Protein AF-A0A239DWB1-F1 (afdb_monomer_lite)

Foldseek 3Di:
DVVVVVVVVVVVVVVVVVVVVVVVVVVVVVVVVVVVVVVVVVVVVVVQQAAADDPVLLVVLLVVLVVLVVVVVDDPVLSVVLNVQSVPDRGNNSSVVSCVVSPDPDDD

Sequence (108 aa):
MIEVLIVSGLLAAAVITVLVIIVRRLNTTSRRRAVATSDRDQAAFEQWLDLQPTDAERQLALGELDEIFTSGRIGQPEHTERVSMIMEARTNRETQQALEELRSPDEV

InterPro domains:
  IPR012551 DUF1707 SHOCT-like domain [PF08044] (54-102)

Structure (mmCIF, N/CA/C/O backbone):
data_AF-A0A239DWB1-F1
#
_entry.id   AF-A0A239DWB1-F1
#
loop_
_atom_site.group_PDB
_atom_site.id
_atom_site.type_symbol
_atom_site.label_atom_id
_atom_site.label_alt_id
_atom_site.label_comp_id
_atom_site.label_asym_id
_atom_site.label_entity_id
_atom_site.label_seq_id
_atom_site.pdbx_PDB_ins_code
_atom_site.Cartn_x
_atom_site.Cartn_y
_atom_site.Cartn_z
_atom_site.occupancy
_atom_site.B_iso_or_equiv
_atom_site.auth_seq_id
_atom_site.auth_comp_id
_atom_site.auth_asym_id
_atom_site.auth_atom_id
_atom_site.pdbx_PDB_model_num
ATOM 1 N N . MET A 1 1 ? 34.407 -22.502 -58.357 1.00 63.03 1 MET A N 1
ATOM 2 C CA . MET A 1 1 ? 33.250 -22.990 -57.564 1.00 63.03 1 MET A CA 1
ATOM 3 C C . MET A 1 1 ? 33.531 -23.016 -56.062 1.00 63.03 1 MET A C 1
ATOM 5 O O . MET A 1 1 ? 32.742 -22.440 -55.331 1.00 63.03 1 MET A O 1
ATOM 9 N N . ILE A 1 2 ? 34.636 -23.616 -55.595 1.00 71.19 2 ILE A N 1
ATOM 10 C CA . ILE A 1 2 ? 34.970 -23.724 -54.156 1.00 71.19 2 ILE A CA 1
ATOM 11 C C . ILE A 1 2 ? 35.170 -22.351 -53.481 1.00 71.19 2 ILE A C 1
ATOM 13 O O . ILE A 1 2 ? 34.623 -22.112 -52.411 1.00 71.19 2 ILE A O 1
ATOM 17 N N . GLU A 1 3 ? 35.870 -21.419 -54.131 1.00 68.75 3 GL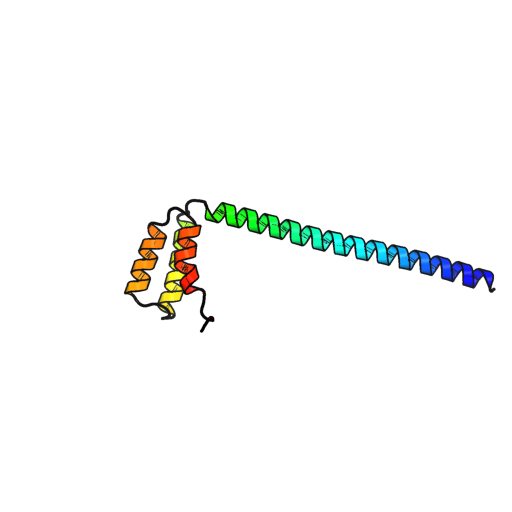U A N 1
ATOM 18 C CA . GLU A 1 3 ? 36.100 -20.055 -53.613 1.00 68.75 3 GLU A CA 1
ATOM 19 C C . GLU A 1 3 ? 34.805 -19.281 -53.322 1.00 68.75 3 GLU A C 1
ATOM 21 O O . GLU A 1 3 ? 34.674 -18.651 -52.278 1.00 68.75 3 GLU A O 1
ATOM 26 N N . VAL A 1 4 ? 33.814 -19.379 -54.213 1.00 73.75 4 VAL A N 1
ATOM 27 C CA . VAL A 1 4 ? 32.524 -18.684 -54.066 1.00 73.75 4 VAL A CA 1
ATOM 28 C C . VAL A 1 4 ? 31.746 -19.225 -52.862 1.00 73.75 4 VAL A C 1
ATOM 30 O O . VAL A 1 4 ? 31.139 -18.455 -52.118 1.00 73.75 4 VAL A O 1
ATOM 33 N N . LEU A 1 5 ? 31.814 -20.539 -52.620 1.00 72.69 5 LEU A N 1
ATOM 34 C CA . LEU A 1 5 ? 31.180 -21.175 -51.463 1.00 72.69 5 LEU A CA 1
ATOM 35 C C . LEU A 1 5 ? 31.835 -20.729 -50.148 1.00 72.69 5 LEU A C 1
ATOM 37 O O . LEU A 1 5 ? 31.126 -20.378 -49.208 1.00 72.69 5 LEU A O 1
ATOM 41 N N . ILE A 1 6 ? 33.168 -20.652 -50.100 1.00 74.50 6 ILE A N 1
ATOM 42 C CA . ILE A 1 6 ? 33.909 -20.196 -48.911 1.00 74.50 6 ILE A CA 1
ATOM 43 C C . ILE A 1 6 ? 33.580 -18.733 -48.587 1.00 74.50 6 ILE A C 1
ATOM 45 O O . ILE A 1 6 ? 33.271 -18.410 -47.439 1.00 74.50 6 ILE A O 1
ATOM 49 N N . VAL A 1 7 ? 33.585 -17.857 -49.596 1.00 74.25 7 VAL A N 1
ATOM 50 C CA . VAL A 1 7 ? 33.267 -16.432 -49.416 1.00 74.25 7 VAL A CA 1
ATOM 51 C C . VAL A 1 7 ? 31.822 -16.249 -48.945 1.00 74.25 7 VAL A C 1
ATOM 53 O O . VAL A 1 7 ? 31.587 -15.500 -47.999 1.00 74.25 7 VAL A O 1
ATOM 56 N N . SER A 1 8 ? 30.858 -16.976 -49.522 1.00 74.19 8 SER A N 1
ATOM 57 C CA . SER A 1 8 ? 29.456 -16.918 -49.077 1.00 74.19 8 SER A CA 1
ATOM 58 C C . SER A 1 8 ? 29.257 -17.417 -47.639 1.00 74.19 8 SER A C 1
ATOM 60 O O . SER A 1 8 ? 28.503 -16.808 -46.878 1.00 74.19 8 SER A O 1
ATOM 62 N N . GLY A 1 9 ? 29.977 -18.471 -47.234 1.00 75.25 9 GLY A N 1
ATOM 63 C CA . GLY A 1 9 ? 29.918 -19.021 -45.880 1.00 75.25 9 GLY A CA 1
ATOM 64 C C . GLY A 1 9 ? 30.483 -18.060 -44.833 1.00 75.25 9 GLY A C 1
ATOM 65 O O . GLY A 1 9 ? 29.871 -17.860 -43.784 1.00 75.25 9 GLY A O 1
ATOM 66 N N . LEU A 1 10 ? 31.607 -17.404 -45.139 1.00 80.50 10 LEU A N 1
ATOM 67 C CA . LEU A 1 10 ? 32.202 -16.376 -44.277 1.00 80.50 10 LEU A CA 1
ATOM 68 C C . LEU A 1 10 ? 31.285 -15.159 -44.117 1.00 80.50 10 LEU A C 1
ATOM 70 O O . LEU A 1 10 ? 31.128 -14.644 -43.009 1.00 80.50 10 LEU A O 1
ATOM 74 N N . LEU A 1 11 ? 30.639 -14.729 -45.202 1.00 80.69 11 LEU A N 1
ATOM 75 C CA . LEU A 1 11 ? 29.723 -13.590 -45.185 1.00 80.69 11 LEU A CA 1
ATOM 76 C C . LEU A 1 11 ? 28.470 -13.902 -44.351 1.00 80.69 11 LEU A C 1
ATOM 78 O O . LEU A 1 11 ? 28.068 -13.093 -43.516 1.00 80.69 11 LEU A O 1
ATOM 82 N N . ALA A 1 12 ? 27.913 -15.110 -44.486 1.00 76.31 12 ALA A N 1
ATOM 83 C CA . ALA A 1 12 ? 26.798 -15.571 -43.661 1.00 76.31 12 ALA A CA 1
ATOM 84 C C . ALA A 1 12 ? 27.170 -15.659 -42.167 1.00 76.31 12 ALA A C 1
ATOM 86 O O . ALA A 1 12 ? 26.419 -15.183 -41.314 1.00 76.31 12 ALA A O 1
ATOM 87 N N . ALA A 1 13 ? 28.349 -16.197 -41.836 1.00 78.62 13 ALA A N 1
ATOM 88 C CA . ALA A 1 13 ? 28.825 -16.289 -40.455 1.00 78.62 13 ALA A CA 1
ATOM 89 C C . ALA A 1 13 ? 29.028 -14.905 -39.806 1.00 78.62 13 ALA A C 1
ATOM 91 O O . ALA A 1 13 ? 28.670 -14.703 -38.641 1.00 78.62 13 ALA A O 1
ATOM 92 N N . ALA A 1 14 ? 29.542 -13.930 -40.563 1.00 81.00 14 ALA A N 1
ATOM 93 C CA . ALA A 1 14 ? 29.700 -12.554 -40.098 1.00 81.00 14 ALA A CA 1
ATOM 94 C C . ALA A 1 14 ? 28.343 -11.896 -39.790 1.00 81.00 14 ALA A C 1
ATOM 96 O O . ALA A 1 14 ? 28.174 -11.292 -38.729 1.00 81.00 14 ALA A O 1
ATOM 97 N N . VAL A 1 15 ? 27.352 -12.076 -40.669 1.00 81.12 15 VAL A N 1
ATOM 98 C CA . VAL A 1 15 ? 25.990 -11.543 -40.488 1.00 81.12 15 VAL A CA 1
ATOM 99 C C . VAL A 1 15 ? 25.318 -12.143 -39.249 1.00 81.12 15 VAL A C 1
ATOM 101 O O . VAL A 1 15 ? 24.772 -11.406 -38.426 1.00 81.12 15 VAL A O 1
ATOM 104 N N . ILE A 1 16 ? 25.409 -13.465 -39.066 1.00 79.69 16 ILE A N 1
ATOM 105 C CA . ILE A 1 16 ? 24.852 -14.161 -37.894 1.00 79.69 16 ILE A CA 1
ATOM 106 C C . ILE A 1 16 ? 25.511 -13.660 -36.603 1.00 79.69 16 ILE A C 1
ATOM 108 O O . ILE A 1 16 ? 24.821 -13.372 -35.625 1.00 79.69 16 ILE A O 1
ATOM 112 N N . THR A 1 17 ? 26.834 -13.491 -36.599 1.00 83.38 17 THR A N 1
ATOM 113 C CA . THR A 1 17 ? 27.574 -13.003 -35.425 1.00 83.38 17 THR A CA 1
ATOM 114 C C . THR A 1 17 ? 27.136 -11.592 -35.028 1.00 83.38 17 THR A C 1
ATOM 116 O O . THR A 1 17 ? 26.888 -11.322 -33.851 1.00 83.38 17 THR A O 1
ATOM 119 N N . VAL A 1 18 ? 26.971 -10.697 -36.006 1.00 81.81 18 VAL A N 1
ATOM 120 C CA . VAL A 1 18 ? 26.485 -9.328 -35.775 1.00 81.81 18 VAL A CA 1
ATOM 121 C C . VAL A 1 18 ? 25.058 -9.336 -35.219 1.00 81.81 18 VAL A C 1
ATOM 123 O O . VAL A 1 18 ? 24.785 -8.642 -34.238 1.00 81.81 18 VAL A O 1
ATOM 126 N N . LEU A 1 19 ? 24.166 -10.165 -35.770 1.00 77.19 19 LEU A N 1
ATOM 127 C CA . LEU A 1 19 ? 22.799 -10.337 -35.265 1.00 77.19 19 LEU A CA 1
ATOM 128 C C . LEU A 1 19 ? 22.779 -10.809 -33.807 1.00 77.19 19 LEU A C 1
ATOM 130 O O . LEU A 1 19 ? 22.073 -10.224 -32.986 1.00 77.19 19 LEU A O 1
ATOM 134 N N . VAL A 1 20 ? 23.590 -11.810 -33.454 1.00 77.50 20 VAL A N 1
ATOM 135 C CA . VAL A 1 20 ? 23.685 -12.320 -32.076 1.00 77.50 20 VAL A CA 1
ATOM 136 C C . VAL A 1 20 ? 24.163 -11.233 -31.111 1.00 77.50 20 VAL A C 1
ATOM 138 O O . VAL A 1 20 ? 23.600 -11.086 -30.025 1.00 77.50 20 VAL A O 1
ATOM 141 N N . ILE A 1 21 ? 25.162 -10.433 -31.496 1.00 77.38 21 ILE A N 1
ATOM 142 C CA . ILE A 1 21 ? 25.657 -9.321 -30.671 1.00 77.38 21 ILE A CA 1
ATOM 143 C C . ILE A 1 21 ? 24.563 -8.266 -30.470 1.00 77.38 21 ILE A C 1
ATOM 145 O O . ILE A 1 21 ? 24.360 -7.811 -29.342 1.00 77.38 21 ILE A O 1
ATOM 149 N N . ILE A 1 22 ? 23.835 -7.901 -31.529 1.00 71.88 22 ILE A N 1
ATOM 150 C CA . ILE A 1 22 ? 22.736 -6.929 -31.456 1.00 71.88 22 ILE A CA 1
ATOM 151 C C . ILE A 1 22 ? 21.631 -7.443 -30.531 1.00 71.88 22 ILE A C 1
ATOM 153 O O . ILE A 1 22 ? 21.240 -6.729 -29.610 1.00 71.88 22 ILE A O 1
ATOM 157 N N . VAL A 1 23 ? 21.182 -8.689 -30.703 1.00 69.62 23 VAL A N 1
ATOM 158 C CA . VAL A 1 23 ? 20.142 -9.304 -29.859 1.00 69.62 23 VAL A CA 1
ATOM 159 C C . VAL A 1 23 ? 20.585 -9.367 -28.399 1.00 69.62 23 VAL A C 1
ATOM 161 O O . VAL A 1 23 ? 19.830 -8.985 -27.504 1.00 69.62 23 VAL A O 1
ATOM 164 N N . ARG A 1 24 ? 21.829 -9.781 -28.131 1.00 67.75 24 ARG A N 1
ATOM 165 C CA . ARG A 1 24 ? 22.367 -9.853 -26.766 1.00 67.75 24 ARG A CA 1
ATOM 166 C C . ARG A 1 24 ? 22.453 -8.467 -26.130 1.00 67.75 24 ARG A C 1
ATOM 168 O O . ARG A 1 24 ? 22.091 -8.304 -24.965 1.00 67.75 24 ARG A O 1
ATOM 175 N N . ARG A 1 25 ? 22.875 -7.454 -26.892 1.00 62.12 25 ARG A N 1
ATOM 176 C CA . ARG A 1 25 ? 22.941 -6.061 -26.434 1.00 62.12 25 ARG A CA 1
ATOM 177 C C . ARG A 1 25 ? 21.549 -5.507 -26.143 1.00 62.12 25 ARG A C 1
ATOM 179 O O . ARG A 1 25 ? 21.355 -4.958 -25.065 1.00 62.12 25 A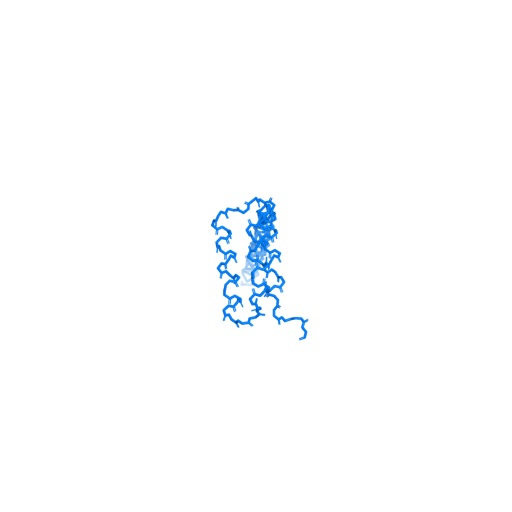RG A O 1
ATOM 186 N N . LEU A 1 26 ? 20.585 -5.723 -27.038 1.00 63.00 26 LEU A N 1
ATOM 187 C CA . LEU A 1 26 ? 19.190 -5.321 -26.849 1.00 63.00 26 LEU A CA 1
ATOM 188 C C . LEU A 1 26 ? 18.581 -5.973 -25.605 1.00 63.00 26 LEU A C 1
ATOM 190 O O . LEU A 1 26 ? 18.046 -5.261 -24.764 1.00 63.00 26 LEU A O 1
ATOM 194 N N . ASN A 1 27 ? 18.741 -7.287 -25.424 1.00 62.53 27 ASN A N 1
ATOM 195 C CA . ASN A 1 27 ? 18.224 -7.994 -24.250 1.00 62.53 27 ASN A CA 1
ATOM 196 C C . ASN A 1 27 ? 18.846 -7.467 -22.940 1.00 62.53 27 ASN A C 1
ATOM 198 O O . ASN A 1 27 ? 18.154 -7.223 -21.953 1.00 62.53 27 ASN A O 1
ATOM 202 N N . THR A 1 28 ? 20.154 -7.195 -22.947 1.00 61.62 28 THR A N 1
ATOM 203 C CA . THR A 1 28 ? 20.850 -6.621 -21.783 1.00 61.62 28 THR A CA 1
ATOM 204 C C . THR A 1 28 ? 20.365 -5.201 -21.479 1.00 61.62 28 THR A C 1
ATOM 206 O O . THR A 1 28 ? 20.167 -4.851 -20.317 1.00 61.62 28 THR A O 1
ATOM 209 N N . THR A 1 29 ? 20.146 -4.373 -22.503 1.00 60.53 29 THR A N 1
ATOM 210 C CA . THR A 1 29 ? 19.613 -3.014 -22.346 1.00 60.53 29 THR A CA 1
ATOM 211 C C . THR A 1 29 ? 18.167 -3.024 -21.857 1.00 60.53 29 THR A C 1
ATOM 213 O O . THR A 1 29 ? 17.848 -2.255 -20.954 1.00 60.53 29 THR A O 1
ATOM 216 N N . SER A 1 30 ? 17.312 -3.903 -22.383 1.00 56.34 30 SER A N 1
ATOM 217 C CA . SER A 1 30 ? 15.926 -4.063 -21.928 1.00 56.34 30 SER A CA 1
ATOM 218 C C . SER A 1 30 ? 15.863 -4.511 -20.473 1.00 56.34 30 SER A C 1
ATOM 220 O O . SER A 1 30 ? 15.150 -3.902 -19.682 1.00 56.34 30 SER A O 1
ATOM 222 N N . ARG A 1 31 ? 16.682 -5.496 -20.082 1.00 58.69 31 ARG A N 1
ATOM 223 C CA . ARG A 1 31 ? 16.760 -5.954 -18.690 1.00 58.69 31 ARG A CA 1
ATOM 224 C C . ARG A 1 31 ? 17.260 -4.856 -17.753 1.00 58.69 31 ARG A C 1
ATOM 226 O O . ARG A 1 31 ? 16.685 -4.660 -16.693 1.00 58.69 31 ARG A O 1
ATOM 233 N N . ARG A 1 32 ? 18.286 -4.095 -18.151 1.00 55.81 32 ARG A N 1
ATOM 234 C CA . ARG A 1 32 ? 18.775 -2.949 -17.361 1.00 55.81 32 ARG A CA 1
ATOM 235 C C . ARG A 1 32 ? 17.737 -1.838 -17.239 1.00 55.81 32 ARG A C 1
ATOM 237 O O . ARG A 1 32 ? 17.651 -1.229 -16.184 1.00 55.81 32 ARG A O 1
ATOM 244 N N . ARG A 1 33 ? 16.959 -1.573 -18.293 1.00 52.97 33 ARG A N 1
ATOM 245 C CA . ARG A 1 33 ? 15.855 -0.604 -18.239 1.00 52.97 33 ARG A CA 1
ATOM 246 C C . ARG A 1 33 ? 14.753 -1.069 -17.296 1.00 52.97 33 ARG A C 1
ATOM 248 O O . ARG A 1 33 ? 14.339 -0.266 -16.480 1.00 52.97 33 ARG A O 1
ATOM 255 N N . ALA A 1 34 ? 14.351 -2.338 -17.370 1.00 57.03 34 ALA A N 1
ATOM 256 C CA . ALA A 1 34 ? 13.338 -2.909 -16.484 1.00 57.03 34 ALA A CA 1
ATOM 257 C C . ALA A 1 34 ? 13.767 -2.886 -15.004 1.00 57.03 34 ALA A C 1
ATOM 259 O O . ALA A 1 34 ? 12.970 -2.549 -14.138 1.00 57.03 34 ALA A O 1
ATOM 260 N N . VAL A 1 35 ? 15.039 -3.183 -14.716 1.00 62.34 35 VAL A N 1
ATOM 261 C CA . VAL A 1 35 ? 15.588 -3.063 -13.353 1.00 62.34 35 VAL A CA 1
ATOM 262 C C . VAL A 1 35 ? 15.619 -1.597 -12.912 1.00 62.34 35 VAL A C 1
ATOM 264 O O . VAL A 1 35 ? 15.124 -1.274 -11.845 1.00 62.34 35 VAL A O 1
ATOM 267 N N . ALA A 1 36 ? 16.098 -0.683 -13.760 1.00 58.72 36 ALA A N 1
ATOM 268 C CA . ALA A 1 36 ? 16.166 0.737 -13.418 1.00 58.72 36 ALA A CA 1
ATOM 269 C C . ALA A 1 36 ? 14.789 1.406 -13.241 1.00 58.72 36 ALA A C 1
ATOM 271 O O . ALA A 1 36 ? 14.690 2.393 -12.515 1.00 58.72 36 ALA A O 1
ATOM 272 N N . THR A 1 37 ? 13.740 0.926 -13.919 1.00 65.62 37 THR A N 1
ATOM 273 C CA . THR A 1 37 ? 12.362 1.369 -13.656 1.00 65.62 37 THR A CA 1
ATOM 274 C C . THR A 1 37 ? 11.866 0.802 -12.335 1.00 65.62 37 THR A C 1
ATOM 276 O O . THR A 1 37 ? 11.409 1.577 -11.509 1.00 65.62 37 THR A O 1
ATOM 279 N N . SER A 1 38 ? 12.086 -0.491 -12.077 1.00 64.69 38 SER A N 1
ATOM 280 C CA . SER A 1 38 ? 11.721 -1.127 -10.805 1.00 64.69 38 SER A CA 1
ATOM 281 C C . SER A 1 38 ? 12.376 -0.447 -9.598 1.00 64.69 38 SER A C 1
ATOM 283 O O . SER A 1 38 ? 11.706 -0.211 -8.601 1.00 64.69 38 SER A O 1
ATOM 285 N N . ASP A 1 39 ? 13.659 -0.086 -9.691 1.00 71.50 39 ASP A N 1
ATOM 286 C CA . ASP A 1 39 ? 14.378 0.600 -8.610 1.00 71.50 39 ASP A CA 1
ATOM 287 C C . ASP A 1 39 ? 13.821 2.011 -8.357 1.00 71.50 39 ASP A C 1
ATOM 289 O O . ASP A 1 39 ? 13.764 2.469 -7.216 1.00 71.50 39 ASP A O 1
ATOM 293 N N . ARG A 1 40 ? 13.397 2.717 -9.415 1.00 70.12 40 ARG A N 1
ATOM 294 C CA . ARG A 1 40 ? 12.759 4.036 -9.281 1.00 70.12 40 ARG A CA 1
ATOM 295 C C . ARG A 1 40 ? 11.361 3.939 -8.701 1.00 70.12 40 ARG A C 1
ATOM 297 O O . ARG A 1 40 ? 11.016 4.774 -7.874 1.00 70.12 40 ARG A O 1
ATOM 304 N N . ASP A 1 41 ? 10.586 2.955 -9.134 1.00 75.81 41 ASP A N 1
ATOM 305 C CA . ASP A 1 41 ? 9.226 2.740 -8.651 1.00 75.81 41 ASP A CA 1
ATOM 306 C C . ASP A 1 41 ? 9.257 2.345 -7.167 1.00 75.81 41 ASP A C 1
ATOM 308 O O . ASP A 1 41 ? 8.504 2.902 -6.372 1.00 75.81 41 ASP A O 1
ATOM 312 N N . GLN A 1 42 ? 10.218 1.501 -6.766 1.00 80.12 42 GLN A N 1
ATOM 313 C CA . GLN A 1 42 ? 10.469 1.187 -5.359 1.00 80.12 42 GLN A CA 1
ATOM 314 C C . GLN A 1 42 ? 10.855 2.439 -4.562 1.00 80.12 42 GLN A C 1
ATOM 316 O O . GLN A 1 42 ? 10.287 2.693 -3.507 1.00 80.12 42 GLN A O 1
ATOM 321 N N . ALA A 1 43 ? 11.789 3.254 -5.061 1.00 80.19 43 ALA A N 1
ATOM 322 C CA . ALA A 1 43 ? 12.204 4.470 -4.362 1.00 80.19 43 ALA A CA 1
ATOM 323 C C . ALA A 1 43 ? 11.064 5.497 -4.227 1.00 80.19 43 ALA A C 1
ATOM 325 O O . ALA A 1 43 ? 10.940 6.150 -3.193 1.00 80.19 43 ALA A O 1
ATOM 326 N N . ALA A 1 44 ? 10.222 5.633 -5.255 1.00 80.44 44 ALA A N 1
ATOM 327 C CA . ALA A 1 44 ? 9.044 6.493 -5.213 1.00 80.44 44 ALA A CA 1
ATOM 328 C C . ALA A 1 44 ? 7.999 5.977 -4.211 1.00 80.44 44 ALA A C 1
ATOM 330 O O . ALA A 1 44 ? 7.395 6.777 -3.500 1.00 80.44 44 ALA A O 1
ATOM 331 N N . PHE A 1 45 ? 7.819 4.656 -4.120 1.00 82.94 45 PHE A N 1
ATOM 332 C CA . PHE A 1 45 ? 6.941 4.034 -3.133 1.00 82.94 45 PHE A CA 1
ATOM 333 C C . PHE A 1 45 ? 7.446 4.239 -1.700 1.00 82.94 45 PHE A C 1
ATOM 335 O O . PHE A 1 45 ? 6.685 4.687 -0.848 1.00 82.94 45 PHE A O 1
ATOM 342 N N . GLU A 1 46 ? 8.736 4.010 -1.442 1.00 86.31 46 GLU A N 1
ATOM 343 C CA . GLU A 1 46 ? 9.349 4.280 -0.132 1.00 86.31 46 GLU A CA 1
ATOM 344 C C . GLU A 1 46 ? 9.179 5.745 0.278 1.00 86.31 46 GLU A C 1
ATOM 346 O O . GLU A 1 46 ? 8.812 6.044 1.412 1.00 86.31 46 GLU A O 1
ATOM 351 N N . GLN A 1 47 ? 9.371 6.670 -0.666 1.00 87.12 47 GLN A N 1
ATOM 352 C CA . GLN A 1 47 ? 9.142 8.086 -0.411 1.00 87.12 47 GLN A CA 1
ATOM 353 C C . GLN A 1 47 ? 7.670 8.380 -0.101 1.00 87.12 47 GLN A C 1
ATOM 355 O O . GLN A 1 47 ? 7.386 9.175 0.789 1.00 87.12 47 GLN A O 1
ATOM 360 N N . TRP A 1 48 ? 6.735 7.755 -0.819 1.00 90.56 48 TRP A N 1
ATOM 361 C CA . TRP A 1 48 ? 5.299 7.898 -0.581 1.00 90.56 48 TRP A CA 1
ATOM 362 C C . TRP A 1 48 ? 4.874 7.381 0.801 1.00 90.56 48 TRP A C 1
ATOM 364 O O . TRP A 1 48 ? 4.033 8.013 1.444 1.00 90.56 48 TRP A O 1
ATOM 374 N N . LEU A 1 49 ? 5.492 6.300 1.291 1.00 89.69 49 LEU A N 1
ATOM 375 C CA . LEU A 1 49 ? 5.240 5.743 2.625 1.00 89.69 49 LEU A CA 1
ATOM 376 C C . LEU A 1 49 ? 5.536 6.743 3.752 1.00 89.69 49 LEU A C 1
ATOM 378 O O . LEU A 1 49 ? 4.856 6.719 4.776 1.00 89.69 49 LEU A O 1
ATOM 382 N N . ASP A 1 50 ? 6.518 7.625 3.566 1.00 91.69 50 ASP A N 1
ATOM 383 C CA . ASP A 1 50 ? 6.889 8.659 4.542 1.00 91.69 50 ASP A CA 1
ATOM 384 C C . ASP A 1 50 ? 5.971 9.893 4.516 1.00 91.69 50 ASP A C 1
ATOM 386 O O . ASP A 1 50 ? 6.034 10.733 5.418 1.00 91.69 50 ASP A O 1
ATOM 390 N N . LEU A 1 51 ? 5.127 10.037 3.491 1.00 89.56 51 LEU A N 1
ATOM 391 C CA . LEU A 1 51 ? 4.223 11.178 3.359 1.00 89.56 51 LEU A CA 1
ATOM 392 C C . LEU A 1 51 ? 2.989 11.024 4.247 1.00 89.56 51 LEU A C 1
ATOM 394 O O . LEU A 1 51 ? 2.550 9.914 4.548 1.00 89.56 51 LEU A O 1
ATOM 398 N N . GLN A 1 52 ? 2.402 12.162 4.628 1.00 92.94 52 GLN A N 1
ATOM 399 C CA . GLN A 1 52 ? 1.092 12.171 5.273 1.00 92.94 52 GLN A CA 1
ATOM 400 C C . GLN A 1 52 ? 0.028 11.620 4.319 1.00 92.94 52 GLN A C 1
ATOM 402 O O . GLN A 1 52 ? -0.015 12.061 3.166 1.00 92.94 52 GLN A O 1
ATOM 407 N N . PRO A 1 53 ? -0.855 10.730 4.804 1.00 90.25 53 PRO A N 1
ATOM 408 C CA . PRO A 1 53 ? -1.941 10.214 4.000 1.00 90.25 53 PRO A CA 1
ATOM 409 C C . PRO A 1 53 ? -2.926 11.338 3.691 1.00 90.25 53 PRO A C 1
ATOM 411 O O . PRO A 1 53 ? -3.386 12.078 4.569 1.00 90.25 53 PRO A O 1
ATOM 414 N N . THR A 1 54 ? -3.259 11.456 2.418 1.00 90.69 54 THR A N 1
ATOM 415 C CA . THR A 1 54 ? -4.364 12.270 1.930 1.00 90.69 54 THR A CA 1
ATOM 416 C C . THR A 1 54 ? -5.698 11.653 2.346 1.00 90.69 54 THR A C 1
ATOM 418 O O . THR A 1 54 ? -5.799 10.459 2.636 1.00 90.69 54 THR A O 1
ATOM 421 N N . ASP A 1 55 ? -6.769 12.445 2.325 1.00 92.00 55 ASP A N 1
ATOM 422 C CA . ASP A 1 55 ? -8.106 11.927 2.638 1.00 92.00 55 ASP A CA 1
ATOM 423 C C . ASP A 1 55 ? -8.546 10.824 1.666 1.00 92.00 55 ASP A C 1
ATOM 425 O O . ASP A 1 55 ? -9.240 9.892 2.066 1.00 92.00 55 ASP A O 1
ATOM 429 N N . ALA A 1 56 ? -8.097 10.884 0.408 1.00 89.88 56 ALA A N 1
ATOM 430 C CA . ALA A 1 56 ? -8.346 9.837 -0.578 1.00 89.88 56 ALA A CA 1
ATOM 431 C C . ALA A 1 56 ? -7.639 8.522 -0.209 1.00 89.88 56 ALA A C 1
ATOM 433 O O . ALA A 1 56 ? -8.246 7.458 -0.285 1.00 89.88 56 ALA A O 1
ATOM 434 N N . GLU A 1 57 ? -6.384 8.583 0.239 1.00 89.31 57 GLU A N 1
ATOM 435 C CA . GLU A 1 57 ? -5.628 7.401 0.680 1.00 89.31 57 GLU A CA 1
ATOM 436 C C . GLU A 1 57 ? -6.226 6.789 1.948 1.00 89.31 57 GLU A C 1
ATOM 438 O O . GLU A 1 57 ? -6.363 5.569 2.030 1.00 89.31 57 GLU A O 1
ATOM 443 N N . ARG A 1 58 ? -6.676 7.622 2.896 1.00 89.44 58 ARG A N 1
ATOM 444 C CA . ARG A 1 58 ? -7.418 7.145 4.074 1.00 89.44 58 ARG A CA 1
ATOM 445 C C . ARG A 1 58 ? -8.709 6.438 3.676 1.00 89.44 58 ARG A C 1
ATOM 447 O O . ARG A 1 58 ? -8.997 5.369 4.199 1.00 89.44 58 ARG A O 1
ATOM 454 N N . GLN A 1 59 ? -9.478 7.004 2.746 1.00 92.38 59 GLN A N 1
ATOM 455 C CA . GLN A 1 59 ? -10.715 6.381 2.267 1.00 92.38 59 GLN A CA 1
ATOM 456 C C . GLN A 1 59 ? -10.459 5.050 1.560 1.00 92.38 59 GLN A C 1
ATOM 458 O O . GLN A 1 59 ? -11.210 4.104 1.779 1.00 92.38 59 GLN A O 1
ATOM 463 N N . LEU A 1 60 ? -9.397 4.958 0.755 1.00 91.81 60 LEU A N 1
ATOM 464 C CA . LEU A 1 60 ? -8.995 3.700 0.125 1.00 91.81 60 LEU A CA 1
ATOM 465 C C . LEU A 1 60 ? -8.649 2.641 1.177 1.00 91.81 60 LEU A C 1
ATOM 467 O O . LEU A 1 60 ? -9.155 1.525 1.102 1.00 91.81 60 LEU A O 1
ATOM 471 N N . ALA A 1 61 ? -7.857 3.007 2.187 1.00 90.44 61 ALA A N 1
ATOM 472 C CA . ALA A 1 61 ? -7.484 2.103 3.270 1.00 90.44 61 ALA A CA 1
ATOM 473 C C . ALA A 1 61 ? -8.693 1.647 4.107 1.00 90.44 61 ALA A C 1
ATOM 475 O O . ALA A 1 61 ? -8.796 0.475 4.457 1.00 90.44 61 ALA A O 1
ATOM 476 N N . LEU A 1 62 ? -9.632 2.552 4.399 1.00 92.94 62 LEU A N 1
ATOM 477 C CA . LEU A 1 62 ? -10.877 2.212 5.091 1.00 92.94 62 LEU A CA 1
ATOM 478 C C . LEU A 1 62 ? -11.776 1.302 4.248 1.00 92.94 62 LEU A C 1
ATOM 480 O O . LEU A 1 62 ? -12.393 0.397 4.797 1.00 92.94 62 LEU A O 1
ATOM 484 N N . GLY A 1 63 ? -11.844 1.521 2.933 1.00 92.81 63 GLY A N 1
ATOM 485 C CA . GLY A 1 63 ? -12.602 0.656 2.028 1.00 92.81 63 GLY A CA 1
ATOM 486 C C . GLY A 1 63 ? -12.053 -0.770 2.000 1.00 92.81 63 GLY A C 1
ATOM 487 O O . GLY A 1 63 ? -12.818 -1.727 2.058 1.00 92.81 63 GLY A O 1
ATOM 488 N N . GLU A 1 64 ? -10.729 -0.914 1.987 1.00 92.75 64 GLU A N 1
ATOM 489 C CA . GLU A 1 64 ? -10.082 -2.223 2.080 1.00 92.75 64 GLU A CA 1
ATOM 490 C C . GLU A 1 64 ? -10.310 -2.887 3.446 1.00 92.75 64 GLU A C 1
ATOM 492 O O . GLU A 1 64 ? -10.618 -4.076 3.522 1.00 92.75 64 GLU A O 1
ATOM 497 N N . LEU A 1 65 ? -10.218 -2.120 4.535 1.00 93.19 65 LEU A N 1
ATOM 498 C CA . LEU A 1 65 ? -10.517 -2.621 5.875 1.00 93.19 65 LEU A CA 1
ATOM 499 C C . LEU A 1 65 ? -11.969 -3.118 5.992 1.00 93.19 65 LEU A C 1
ATOM 501 O O . LEU A 1 65 ? -12.213 -4.161 6.603 1.00 93.19 65 LEU A O 1
ATOM 505 N N . ASP A 1 66 ? -12.921 -2.404 5.389 1.00 94.12 66 ASP A N 1
ATOM 506 C CA . ASP A 1 66 ? -14.334 -2.792 5.368 1.00 94.12 66 ASP A CA 1
ATOM 507 C C . ASP A 1 66 ? -14.555 -4.074 4.546 1.00 94.12 66 ASP A C 1
ATOM 509 O O . ASP A 1 66 ? -15.323 -4.948 4.945 1.00 94.12 66 ASP A O 1
ATOM 513 N N . GLU A 1 67 ? -13.819 -4.273 3.449 1.00 92.69 67 GLU A N 1
ATOM 514 C CA . GLU A 1 67 ? -13.825 -5.538 2.698 1.00 92.69 67 GLU A CA 1
ATOM 515 C C . GLU A 1 67 ? -13.314 -6.717 3.556 1.00 92.69 67 GLU A C 1
ATOM 517 O O . GLU A 1 67 ? -13.901 -7.806 3.588 1.00 92.69 67 GLU A O 1
ATOM 522 N N . ILE A 1 68 ? -12.252 -6.501 4.334 1.00 90.25 68 ILE A N 1
ATOM 523 C CA . ILE A 1 68 ? -11.709 -7.508 5.258 1.00 90.25 68 ILE A CA 1
ATOM 524 C C . ILE A 1 68 ? -12.705 -7.814 6.393 1.00 90.25 68 ILE A C 1
ATOM 526 O O . ILE A 1 68 ? -12.878 -8.972 6.782 1.00 90.25 68 ILE A O 1
ATOM 530 N N . PHE A 1 69 ? -13.398 -6.801 6.907 1.00 91.75 69 PHE A N 1
ATOM 531 C CA . PHE A 1 69 ? -14.421 -6.975 7.936 1.00 91.75 69 PHE A CA 1
ATOM 532 C C . PHE A 1 69 ? -15.665 -7.695 7.407 1.00 91.75 69 PHE A C 1
ATOM 534 O O . PHE A 1 69 ? -16.129 -8.663 8.011 1.00 91.75 69 PHE A O 1
ATOM 541 N N . THR A 1 70 ? -16.179 -7.284 6.250 1.00 92.94 70 THR A N 1
ATOM 542 C CA . THR A 1 70 ? -17.366 -7.887 5.624 1.00 92.94 70 THR A CA 1
ATOM 543 C C . THR A 1 70 ? -17.120 -9.316 5.143 1.00 92.94 70 THR A C 1
ATOM 545 O O . THR A 1 70 ? -18.041 -10.134 5.175 1.00 92.94 70 THR A O 1
ATOM 548 N N . SER A 1 71 ? -15.879 -9.664 4.785 1.00 91.00 71 SER A N 1
ATOM 549 C CA . SER A 1 71 ? -15.469 -11.055 4.538 1.00 91.00 71 SER A CA 1
ATOM 550 C C . SER A 1 71 ? -15.360 -11.907 5.813 1.00 91.00 71 SER A C 1
ATOM 552 O O . SER A 1 71 ? -15.166 -13.119 5.726 1.00 91.00 71 SER A O 1
ATOM 554 N N . GLY A 1 72 ? -15.527 -11.306 6.997 1.00 89.69 72 GLY A N 1
ATOM 555 C CA . GLY A 1 72 ? -15.546 -11.994 8.288 1.00 89.69 72 GLY A CA 1
ATOM 556 C C . GLY A 1 72 ? -14.165 -12.386 8.811 1.00 89.69 72 GLY A C 1
ATOM 557 O O . GLY A 1 72 ? -14.075 -13.197 9.731 1.00 89.69 72 GLY A O 1
ATOM 558 N N . ARG A 1 73 ? -13.088 -11.838 8.233 1.00 87.88 73 ARG A N 1
ATOM 559 C CA . ARG A 1 73 ? -11.705 -12.159 8.627 1.00 87.88 73 ARG A CA 1
ATOM 560 C C . ARG A 1 73 ? -11.308 -11.522 9.957 1.00 87.88 73 ARG A C 1
ATOM 562 O O . ARG A 1 73 ? -10.468 -12.075 10.656 1.00 87.88 73 ARG A O 1
ATOM 569 N N . ILE A 1 74 ? -11.932 -10.397 10.301 1.00 92.19 74 ILE A N 1
ATOM 570 C CA . ILE A 1 74 ? -11.752 -9.696 11.576 1.00 92.19 74 ILE A CA 1
ATOM 571 C C . ILE A 1 74 ? -13.101 -9.444 12.251 1.00 92.19 74 ILE A C 1
ATOM 573 O O . ILE A 1 74 ? -14.142 -9.364 11.598 1.00 92.19 74 ILE A O 1
ATOM 577 N N . GLY A 1 75 ? -13.086 -9.303 13.576 1.00 93.19 75 GLY A N 1
ATOM 578 C CA . GLY A 1 75 ? -14.271 -8.952 14.362 1.00 93.19 75 GLY A CA 1
ATOM 579 C C . GLY A 1 75 ? -14.494 -7.441 14.486 1.00 93.19 75 GLY A C 1
ATOM 580 O O . GLY A 1 75 ? -13.595 -6.639 14.247 1.00 93.19 75 GLY A O 1
ATOM 581 N N . GLN A 1 76 ? -15.682 -7.041 14.956 1.00 95.19 76 GLN A N 1
ATOM 582 C CA . GLN A 1 76 ? -16.033 -5.631 15.198 1.00 95.19 76 GLN A CA 1
ATOM 583 C C . GLN A 1 76 ? -15.036 -4.868 16.100 1.00 95.19 76 GLN A C 1
ATOM 585 O O . GLN A 1 76 ? -14.765 -3.700 15.803 1.00 95.19 76 GLN A O 1
ATOM 590 N N . PRO A 1 77 ? -14.498 -5.453 17.195 1.00 95.06 77 PRO A N 1
ATOM 591 C CA . PRO A 1 77 ? -13.539 -4.747 18.045 1.00 95.06 77 PRO A CA 1
ATOM 592 C C . PRO A 1 77 ? -12.253 -4.399 17.291 1.00 95.06 77 PRO A C 1
ATOM 594 O O . PRO A 1 77 ? -11.837 -3.245 17.305 1.00 95.06 77 PRO A O 1
ATOM 597 N N . GLU A 1 78 ? -11.696 -5.370 16.566 1.00 94.00 78 GLU A N 1
ATOM 598 C CA . GLU A 1 78 ? -10.483 -5.191 15.768 1.00 94.00 78 GLU A CA 1
ATOM 599 C C . GLU A 1 78 ? -10.721 -4.225 14.605 1.00 94.00 78 GLU A C 1
ATOM 601 O O . GLU A 1 78 ? -9.936 -3.306 14.401 1.00 94.00 78 GLU A O 1
ATOM 606 N N . HIS A 1 79 ? -11.853 -4.336 13.905 1.00 94.31 79 HIS A N 1
ATOM 607 C CA . HIS A 1 79 ? -12.229 -3.367 12.875 1.00 94.31 79 HIS A CA 1
ATOM 608 C C . HIS A 1 79 ? -12.243 -1.930 13.424 1.00 94.31 79 HIS A C 1
ATOM 610 O O . HIS A 1 79 ? -11.665 -1.025 12.830 1.00 94.31 79 HIS A O 1
ATOM 616 N N . THR A 1 80 ? -12.852 -1.716 14.594 1.00 95.81 80 THR A N 1
ATOM 617 C CA . THR A 1 80 ? -12.940 -0.384 15.218 1.00 95.81 80 THR A CA 1
ATOM 618 C C . THR A 1 80 ? -11.559 0.161 15.596 1.00 95.81 80 THR A C 1
ATOM 620 O O . THR A 1 80 ? -11.279 1.338 15.369 1.00 95.81 80 THR A O 1
ATOM 623 N N . GLU A 1 81 ? -10.685 -0.688 16.137 1.00 94.94 81 GLU A N 1
ATOM 624 C CA . GLU A 1 81 ? -9.299 -0.335 16.457 1.00 94.94 81 GLU A CA 1
ATOM 625 C C . GLU A 1 81 ? -8.521 0.076 15.201 1.00 94.94 81 GLU A C 1
ATOM 627 O O . GLU A 1 81 ? -7.931 1.158 15.159 1.00 94.94 81 GLU A O 1
ATOM 632 N N . ARG A 1 82 ? -8.595 -0.730 14.137 1.00 92.44 82 ARG A N 1
ATOM 633 C CA . ARG A 1 82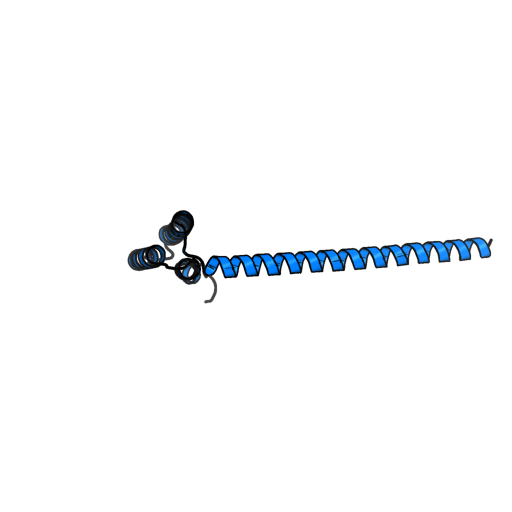 ? -7.905 -0.472 12.866 1.00 92.44 82 ARG A CA 1
ATOM 634 C C . ARG A 1 82 ? -8.413 0.795 12.176 1.00 92.44 82 ARG A C 1
ATOM 636 O O . ARG A 1 82 ? -7.605 1.549 11.638 1.00 92.44 82 ARG A O 1
ATOM 643 N N . VAL A 1 83 ? -9.716 1.091 12.253 1.00 95.56 83 VAL A N 1
ATOM 644 C CA . VAL A 1 83 ? -10.274 2.378 11.793 1.00 95.56 83 VAL A CA 1
ATOM 645 C C . VAL A 1 83 ? -9.618 3.542 12.536 1.00 95.56 83 VAL A C 1
ATOM 647 O O . VAL A 1 83 ? -9.197 4.508 11.901 1.00 95.56 83 VAL A O 1
ATOM 650 N N . SER A 1 84 ? -9.490 3.453 13.864 1.00 95.69 84 SER A N 1
ATOM 651 C CA . SER A 1 84 ? -8.833 4.494 14.667 1.00 95.69 84 SER A CA 1
ATOM 652 C C . SER A 1 84 ? -7.378 4.684 14.243 1.00 95.69 84 SER A C 1
ATOM 654 O O . SER A 1 84 ? -6.949 5.812 14.012 1.00 95.69 84 SER A O 1
ATOM 656 N N . MET A 1 85 ? -6.641 3.585 14.059 1.00 94.00 85 MET A N 1
ATOM 657 C CA . MET A 1 85 ? -5.249 3.621 13.604 1.00 94.00 85 MET A CA 1
ATOM 658 C C . MET A 1 85 ? -5.104 4.301 12.237 1.00 94.00 85 MET A C 1
ATOM 660 O O . MET A 1 85 ? -4.232 5.148 12.071 1.00 94.00 85 MET A O 1
ATOM 664 N N . ILE A 1 86 ? -5.971 3.985 11.267 1.00 93.31 86 ILE A N 1
ATOM 665 C CA . ILE A 1 86 ? -5.945 4.601 9.929 1.00 93.31 86 ILE A CA 1
ATOM 666 C C . ILE A 1 86 ? -6.264 6.101 10.002 1.00 93.31 86 ILE A C 1
ATOM 668 O O . ILE A 1 86 ? -5.627 6.905 9.319 1.00 93.31 86 ILE A O 1
ATOM 672 N N . MET A 1 87 ? -7.235 6.492 10.829 1.00 93.00 87 MET A N 1
ATOM 673 C CA . MET A 1 87 ? -7.645 7.892 10.967 1.00 93.00 87 MET A CA 1
ATOM 674 C C . MET A 1 87 ? -6.597 8.750 11.681 1.00 93.00 87 MET A C 1
ATOM 676 O O . MET A 1 87 ? -6.451 9.930 11.360 1.00 93.00 87 MET A O 1
ATOM 680 N N . GLU A 1 88 ? -5.851 8.165 12.616 1.00 94.56 88 GLU A N 1
ATOM 681 C CA . GLU A 1 88 ? -4.792 8.842 13.372 1.00 94.56 88 GLU A CA 1
ATOM 682 C C . GLU A 1 88 ? -3.405 8.725 12.722 1.00 94.56 88 GLU A C 1
ATOM 684 O O . GLU A 1 88 ? -2.460 9.381 13.173 1.00 94.56 88 GLU A O 1
ATOM 689 N N . ALA A 1 89 ? -3.285 7.941 11.645 1.00 92.69 89 ALA A N 1
ATOM 690 C CA . ALA A 1 89 ? -2.037 7.728 10.931 1.00 92.69 89 ALA A CA 1
ATOM 691 C C . ALA A 1 89 ? -1.437 9.051 10.437 1.00 92.69 89 ALA A C 1
ATOM 693 O O . ALA A 1 89 ? -2.061 9.851 9.724 1.00 92.69 89 ALA A O 1
ATOM 694 N N . ARG A 1 90 ? -0.173 9.259 10.801 1.00 93.50 90 ARG A N 1
ATOM 695 C CA . ARG A 1 90 ? 0.644 10.400 10.384 1.00 93.50 90 ARG A CA 1
ATOM 696 C C . ARG A 1 90 ? 1.371 10.136 9.082 1.00 93.50 90 ARG A C 1
ATOM 698 O O . ARG A 1 90 ? 1.825 11.088 8.457 1.00 93.50 90 ARG A O 1
ATOM 705 N N . THR A 1 91 ? 1.510 8.874 8.691 1.00 93.88 91 THR A N 1
ATOM 706 C CA . THR A 1 91 ? 2.192 8.484 7.459 1.00 93.88 91 THR A CA 1
ATOM 707 C C . THR A 1 91 ? 1.430 7.388 6.728 1.00 93.88 91 THR A C 1
ATOM 709 O O . THR A 1 91 ? 0.741 6.579 7.350 1.00 93.88 91 THR A O 1
ATOM 712 N N . ASN A 1 92 ? 1.584 7.334 5.405 1.00 88.81 92 ASN A N 1
ATOM 713 C CA . ASN A 1 92 ? 1.062 6.239 4.591 1.00 88.81 92 ASN A CA 1
ATOM 714 C C . ASN A 1 92 ? 1.605 4.880 5.055 1.00 88.81 92 ASN A C 1
ATOM 716 O O . ASN A 1 92 ? 0.899 3.877 4.971 1.00 88.81 92 ASN A O 1
ATOM 720 N N . ARG A 1 93 ? 2.824 4.838 5.613 1.00 92.06 93 ARG A N 1
ATOM 721 C CA . ARG A 1 93 ? 3.385 3.634 6.237 1.00 92.06 93 ARG A CA 1
ATOM 722 C C . ARG A 1 93 ? 2.527 3.117 7.384 1.00 92.06 93 ARG A C 1
ATOM 724 O O . ARG A 1 93 ? 2.228 1.931 7.411 1.00 92.06 93 ARG A O 1
ATOM 731 N N . GLU A 1 94 ? 2.134 3.985 8.310 1.00 91.56 94 GLU A N 1
ATOM 732 C CA . GLU A 1 94 ? 1.279 3.606 9.444 1.00 91.56 94 GLU A CA 1
ATOM 733 C C . GLU A 1 94 ? -0.093 3.114 8.959 1.00 91.56 94 GLU A C 1
ATOM 735 O O . GLU A 1 94 ? -0.599 2.103 9.445 1.00 91.56 94 GLU A O 1
ATOM 740 N N . THR A 1 95 ? -0.660 3.769 7.938 1.00 89.81 95 THR A N 1
ATOM 741 C CA . THR A 1 95 ? -1.900 3.321 7.290 1.00 89.81 95 THR A CA 1
ATOM 742 C C . THR A 1 95 ? -1.756 1.925 6.676 1.00 89.81 95 THR A C 1
ATOM 744 O O . THR A 1 95 ? -2.624 1.081 6.881 1.00 89.81 95 THR A O 1
ATOM 747 N N . GLN A 1 96 ? -0.664 1.653 5.953 1.00 89.50 96 GLN A N 1
ATOM 748 C CA . GLN A 1 96 ? -0.418 0.330 5.370 1.00 89.50 96 GLN A CA 1
ATOM 749 C C . GLN A 1 96 ? -0.155 -0.728 6.446 1.00 89.50 96 GLN A C 1
ATOM 751 O O . GLN A 1 96 ? -0.681 -1.826 6.336 1.00 89.50 96 GLN A O 1
ATOM 756 N N . GLN A 1 97 ? 0.575 -0.411 7.520 1.00 89.81 97 GLN A N 1
ATOM 757 C CA . GLN A 1 97 ? 0.815 -1.342 8.632 1.00 89.81 97 GLN A CA 1
ATOM 758 C C . GLN A 1 97 ? -0.481 -1.811 9.301 1.00 89.81 97 GLN A C 1
ATOM 760 O O . GLN A 1 97 ? -0.586 -2.978 9.670 1.00 89.81 97 GLN A O 1
ATOM 765 N N . ALA A 1 98 ? -1.486 -0.936 9.408 1.00 87.88 98 ALA A N 1
ATOM 766 C CA . ALA A 1 98 ? -2.797 -1.318 9.925 1.00 87.88 98 ALA A CA 1
ATOM 767 C C . ALA A 1 98 ? -3.495 -2.389 9.058 1.00 87.88 98 ALA A C 1
ATOM 769 O O . ALA A 1 98 ? -4.328 -3.132 9.569 1.00 87.88 98 ALA A O 1
ATOM 770 N N . LEU A 1 99 ? -3.149 -2.486 7.772 1.00 88.12 99 LEU A N 1
ATOM 771 C CA . LEU A 1 99 ? -3.719 -3.443 6.821 1.00 88.12 99 LEU A CA 1
ATOM 772 C C . LEU A 1 99 ? -2.804 -4.644 6.548 1.00 88.12 99 LEU A C 1
ATOM 774 O O . LEU A 1 99 ? -3.302 -5.723 6.247 1.00 88.12 99 LEU A O 1
ATOM 778 N N . GLU A 1 100 ? -1.484 -4.482 6.650 1.00 86.12 100 GLU A N 1
ATOM 779 C CA . GLU A 1 100 ? -0.482 -5.490 6.276 1.00 86.12 100 GLU A CA 1
ATOM 780 C C . GLU A 1 100 ? -0.669 -6.795 7.060 1.00 86.12 100 GLU A C 1
ATOM 782 O O . GLU A 1 100 ? -0.720 -7.878 6.480 1.00 86.12 100 GLU A O 1
ATOM 787 N N . GLU A 1 101 ? -0.882 -6.687 8.374 1.00 78.31 101 GLU A N 1
ATOM 788 C CA . GLU A 1 101 ? -1.146 -7.834 9.255 1.00 78.31 101 GLU A CA 1
ATOM 789 C C . GLU A 1 101 ? -2.428 -8.583 8.864 1.00 78.31 101 GLU A C 1
ATOM 791 O O . GLU A 1 101 ? -2.560 -9.780 9.106 1.00 78.31 101 GLU A O 1
ATOM 796 N N . LEU A 1 102 ? -3.357 -7.888 8.207 1.00 81.81 102 LEU A N 1
ATOM 797 C CA . LEU A 1 102 ? -4.614 -8.437 7.719 1.00 81.81 102 LEU A CA 1
ATOM 798 C C . LEU A 1 102 ? -4.513 -8.922 6.267 1.00 81.81 102 LEU A C 1
ATOM 800 O O . LEU A 1 102 ? -5.382 -9.662 5.813 1.00 81.81 102 LEU A O 1
ATOM 804 N N . ARG A 1 103 ? -3.478 -8.553 5.508 1.00 73.62 103 ARG A N 1
ATOM 805 C CA . ARG A 1 103 ? -3.275 -8.994 4.116 1.00 73.62 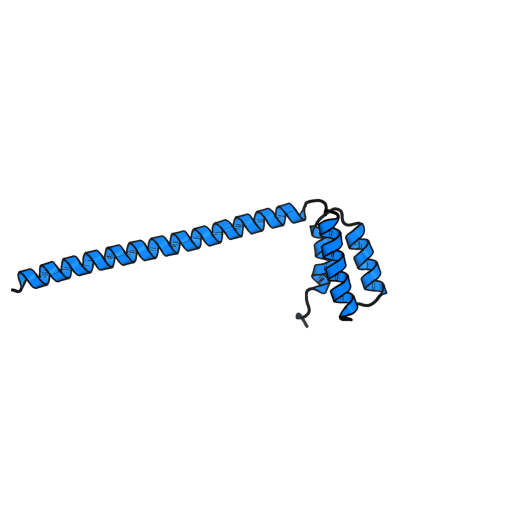103 ARG A CA 1
ATOM 806 C C . ARG A 1 103 ? -2.636 -10.370 3.987 1.00 73.62 103 ARG A C 1
ATOM 808 O O . ARG A 1 103 ? -2.662 -10.903 2.883 1.00 73.62 103 ARG A O 1
ATOM 815 N N . SER A 1 104 ? -2.124 -10.960 5.069 1.00 61.31 104 SER A N 1
ATOM 816 C CA . SER A 1 104 ? -1.499 -12.289 5.045 1.00 61.31 104 SER A CA 1
ATOM 817 C C . SER A 1 104 ? -2.485 -13.396 5.451 1.00 61.31 104 SER A C 1
ATOM 819 O O . SER A 1 104 ? -2.740 -13.583 6.640 1.00 61.31 104 SER A O 1
ATOM 821 N N . PRO A 1 105 ? -3.085 -14.133 4.497 1.00 58.84 105 PRO A N 1
ATOM 822 C CA . PRO A 1 105 ? -3.867 -15.329 4.801 1.00 58.84 105 PRO A CA 1
ATOM 823 C C . PRO A 1 105 ? -3.041 -16.625 4.948 1.00 58.84 105 PRO A C 1
ATOM 825 O O . PRO A 1 105 ? -3.618 -17.597 5.417 1.00 58.84 105 PRO A O 1
ATOM 828 N N . ASP A 1 106 ? -1.741 -16.670 4.610 1.00 54.34 106 ASP A N 1
ATOM 829 C CA . ASP A 1 106 ? -1.016 -17.945 4.387 1.00 54.34 106 ASP A CA 1
ATOM 830 C C . ASP A 1 106 ? 0.397 -18.046 5.028 1.00 54.34 106 ASP A C 1
ATOM 832 O O . ASP A 1 106 ? 1.383 -18.316 4.344 1.00 54.34 106 ASP A O 1
ATOM 836 N N . GLU A 1 107 ? 0.525 -17.899 6.351 1.00 46.12 107 GLU A N 1
ATOM 837 C CA . GLU A 1 107 ? 1.679 -18.447 7.105 1.00 46.12 107 GLU A CA 1
ATOM 838 C C . GLU A 1 107 ? 1.228 -19.160 8.397 1.00 46.12 107 GLU A C 1
ATOM 840 O O . GLU A 1 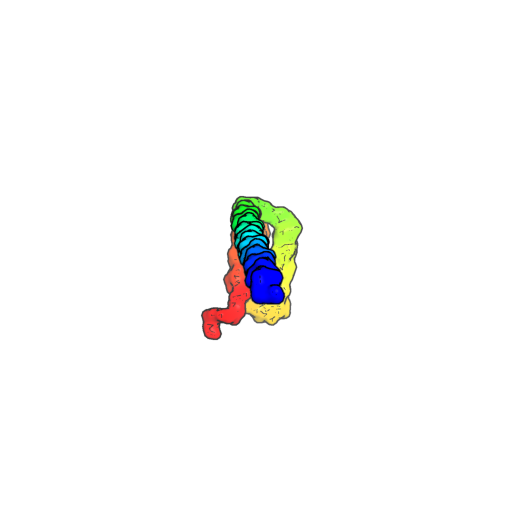107 ? 1.684 -18.827 9.489 1.00 46.12 107 GLU A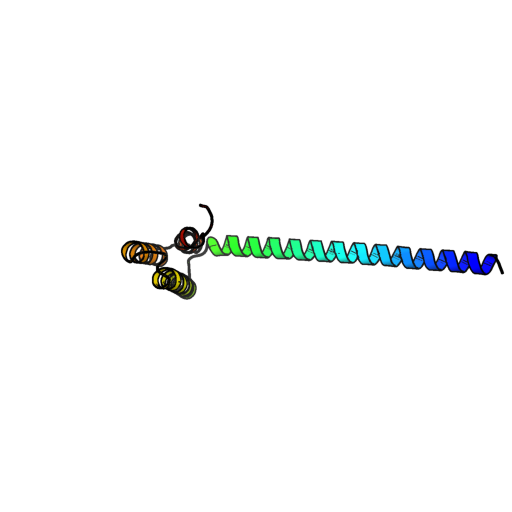 O 1
ATOM 845 N N . VAL A 1 108 ? 0.330 -20.153 8.293 1.00 38.62 108 VAL A N 1
ATOM 846 C CA . VAL A 1 108 ? 0.203 -21.257 9.275 1.00 38.62 108 VAL A CA 1
ATOM 847 C C . VAL A 1 108 ? -0.193 -22.551 8.573 1.00 38.62 108 VAL A C 1
ATOM 849 O O . VAL A 1 108 ? -1.219 -22.541 7.860 1.00 38.62 108 VAL A O 1
#

Organism: NCBI:txid106412

pLDDT: mean 80.84, std 13.3, range [38.62, 95.81]

Secondary structure (DSSP, 8-state):
-HHHHHHHHHHHHHHHHHHHHHHHHHHHHHHHHHHHHHHHHHHHHHHHHTSPPPHHHHHHHHHHHHHHHHTTSS-HHHHHHHHHHHHH-SSHHHHHHHHHHHH-----

Radius of gyration: 27.67 Å; chains: 1; bounding box: 54×36×76 Å